Protein AF-A0A970IDC7-F1 (afdb_monomer_lite)

pLDDT: mean 75.42, std 10.77, range [49.5, 91.44]

Structure (mmCIF, N/CA/C/O backbone):
data_AF-A0A970IDC7-F1
#
_entry.id   AF-A0A970IDC7-F1
#
loop_
_atom_site.group_PDB
_atom_site.id
_atom_site.type_symbol
_atom_site.label_atom_id
_atom_site.label_alt_id
_atom_site.label_comp_id
_atom_site.label_asym_id
_atom_site.label_entity_id
_atom_site.label_seq_id
_atom_site.pdbx_PDB_ins_code
_atom_site.Cartn_x
_atom_site.Cartn_y
_atom_site.Cartn_z
_atom_site.occupancy
_atom_site.B_iso_or_equiv
_atom_site.auth_seq_id
_atom_site.auth_comp_id
_atom_site.auth_asym_id
_atom_site.auth_atom_id
_atom_site.pdbx_PDB_model_num
ATOM 1 N N . MET A 1 1 ? -2.657 -12.342 6.480 1.00 65.50 1 MET A N 1
ATOM 2 C CA . MET A 1 1 ? -2.258 -11.384 7.535 1.00 65.50 1 MET A CA 1
ATOM 3 C C . MET A 1 1 ? -1.847 -10.095 6.841 1.00 65.50 1 MET A C 1
ATOM 5 O O . MET A 1 1 ? -1.067 -10.183 5.899 1.00 65.50 1 MET A O 1
ATOM 9 N N . ILE A 1 2 ? -2.430 -8.951 7.206 1.00 77.69 2 ILE A N 1
ATOM 10 C CA . ILE A 1 2 ? -2.137 -7.664 6.557 1.00 77.69 2 ILE A CA 1
ATOM 11 C C . ILE A 1 2 ? -1.197 -6.875 7.476 1.00 77.69 2 ILE A C 1
ATOM 13 O O . ILE A 1 2 ? -1.536 -6.620 8.629 1.00 77.69 2 ILE A O 1
ATOM 17 N N . CYS A 1 3 ? -0.018 -6.493 6.988 1.00 80.12 3 CYS A N 1
ATOM 18 C CA . CYS A 1 3 ? 1.000 -5.795 7.782 1.00 80.12 3 CYS A CA 1
ATOM 19 C C . CYS A 1 3 ? 1.267 -4.396 7.217 1.00 80.12 3 CYS A C 1
ATOM 21 O O . CYS A 1 3 ? 1.364 -4.229 6.007 1.00 80.12 3 CYS A O 1
ATOM 23 N N . ILE A 1 4 ? 1.416 -3.393 8.080 1.00 80.69 4 ILE A N 1
ATOM 24 C CA . ILE A 1 4 ? 1.773 -2.018 7.715 1.00 80.69 4 ILE A CA 1
ATOM 25 C C . ILE A 1 4 ? 3.266 -1.816 7.966 1.00 80.69 4 ILE A C 1
ATOM 27 O O . ILE A 1 4 ? 3.771 -2.148 9.037 1.00 80.69 4 ILE A O 1
ATOM 31 N N . TYR A 1 5 ? 3.954 -1.200 7.016 1.00 80.31 5 TYR A N 1
ATOM 32 C CA . TYR A 1 5 ? 5.360 -0.826 7.071 1.00 80.31 5 TYR A CA 1
ATOM 33 C C . TYR A 1 5 ? 5.521 0.674 6.833 1.00 80.31 5 TYR A C 1
ATOM 35 O O . TYR A 1 5 ? 4.725 1.308 6.135 1.00 80.31 5 TYR A O 1
ATOM 43 N N . ASP A 1 6 ? 6.570 1.244 7.424 1.00 76.06 6 ASP A N 1
ATOM 44 C CA . ASP A 1 6 ? 6.914 2.648 7.218 1.00 76.06 6 ASP A CA 1
ATOM 45 C C . ASP A 1 6 ? 7.429 2.857 5.793 1.00 76.06 6 ASP A C 1
ATOM 47 O O . ASP A 1 6 ? 8.095 1.970 5.245 1.00 76.06 6 ASP A O 1
ATOM 51 N N . LYS A 1 7 ? 7.203 4.049 5.228 1.00 69.19 7 LYS A N 1
ATOM 52 C CA . LYS A 1 7 ? 7.723 4.445 3.909 1.00 69.19 7 LYS A CA 1
ATOM 53 C C . LYS A 1 7 ? 9.240 4.255 3.754 1.00 69.19 7 LYS A C 1
ATOM 55 O O . LYS A 1 7 ? 9.717 4.129 2.631 1.00 69.19 7 LYS A O 1
ATOM 60 N N . LYS A 1 8 ? 10.000 4.271 4.860 1.00 60.25 8 LYS A N 1
ATOM 61 C CA . LYS A 1 8 ? 11.463 4.089 4.880 1.00 60.25 8 LYS A CA 1
ATOM 62 C C . LYS A 1 8 ? 11.916 2.645 5.103 1.00 60.25 8 LYS A C 1
ATOM 64 O O . LYS A 1 8 ? 13.119 2.412 5.191 1.00 60.25 8 LYS A O 1
ATOM 69 N N . THR A 1 9 ? 11.000 1.688 5.240 1.00 59.03 9 THR A N 1
ATOM 70 C CA . THR A 1 9 ? 11.382 0.296 5.508 1.00 59.03 9 THR A CA 1
ATOM 71 C C . THR A 1 9 ? 12.121 -0.275 4.302 1.00 59.03 9 THR A C 1
ATOM 73 O O . THR A 1 9 ? 11.552 -0.427 3.222 1.00 59.03 9 THR A O 1
ATOM 76 N N . THR A 1 10 ? 13.406 -0.573 4.488 1.00 50.25 10 THR A N 1
ATOM 77 C CA . THR A 1 10 ? 14.283 -1.151 3.468 1.00 50.25 10 THR A CA 1
ATOM 78 C C . THR A 1 10 ? 13.778 -2.530 3.038 1.00 50.25 10 THR A C 1
ATOM 80 O O . THR A 1 10 ? 13.240 -3.276 3.858 1.00 50.25 10 THR A O 1
ATOM 83 N N . LYS A 1 11 ? 14.003 -2.877 1.760 1.00 52.19 11 LYS A N 1
ATOM 84 C CA . LYS A 1 11 ? 13.532 -4.092 1.057 1.00 52.19 11 LYS A CA 1
ATOM 85 C C . LYS A 1 11 ? 13.717 -5.424 1.808 1.00 52.19 11 LYS A C 1
ATOM 87 O O . LYS A 1 11 ? 12.992 -6.370 1.530 1.00 52.19 11 LYS A O 1
ATOM 92 N N . ASP A 1 12 ? 14.644 -5.479 2.758 1.00 49.50 12 ASP A N 1
ATOM 93 C CA . ASP A 1 12 ? 15.012 -6.677 3.520 1.00 49.50 12 ASP A CA 1
ATOM 94 C C . ASP A 1 12 ? 14.131 -6.929 4.767 1.00 49.50 12 ASP A C 1
ATOM 96 O O . ASP A 1 12 ? 14.076 -8.035 5.292 1.00 49.50 12 ASP A O 1
ATOM 100 N N . ASN A 1 13 ? 13.372 -5.926 5.234 1.00 54.94 13 ASN A N 1
ATOM 101 C CA . ASN A 1 13 ? 12.688 -5.978 6.537 1.00 54.94 13 ASN A CA 1
ATOM 102 C C . ASN A 1 13 ? 11.183 -6.317 6.476 1.00 54.94 13 ASN A C 1
ATOM 104 O O . ASN A 1 13 ? 10.473 -6.209 7.480 1.00 54.94 13 ASN A O 1
ATOM 108 N N . PHE A 1 14 ? 10.676 -6.763 5.322 1.00 59.25 14 PHE A N 1
ATOM 109 C CA . PHE A 1 14 ? 9.260 -7.125 5.136 1.00 59.25 14 PHE A CA 1
ATOM 110 C C . PHE A 1 14 ? 8.866 -8.484 5.745 1.00 59.25 14 PHE A C 1
ATOM 112 O O . PHE A 1 14 ? 7.743 -8.948 5.535 1.00 59.25 14 PHE A O 1
ATOM 119 N N . ASN A 1 15 ? 9.770 -9.137 6.481 1.00 57.66 15 ASN A N 1
ATOM 120 C CA . ASN A 1 15 ? 9.507 -10.397 7.184 1.00 57.66 15 ASN A CA 1
ATOM 121 C C . ASN A 1 15 ? 9.211 -10.216 8.683 1.00 57.66 15 ASN A C 1
ATOM 123 O O . ASN A 1 15 ? 9.046 -11.194 9.406 1.00 57.66 15 ASN A O 1
ATOM 127 N N . ASN A 1 16 ? 9.154 -8.969 9.157 1.00 61.75 16 ASN A N 1
ATOM 128 C CA . ASN A 1 16 ? 8.772 -8.629 10.527 1.00 61.75 16 ASN A CA 1
ATOM 129 C C . ASN A 1 16 ? 7.330 -8.089 10.563 1.00 61.75 16 ASN A C 1
ATOM 131 O O . ASN A 1 16 ? 6.789 -7.709 9.524 1.00 61.75 16 ASN A O 1
ATOM 135 N N . ASN A 1 17 ? 6.725 -7.976 11.747 1.00 56.72 17 ASN A N 1
ATOM 136 C CA . ASN A 1 1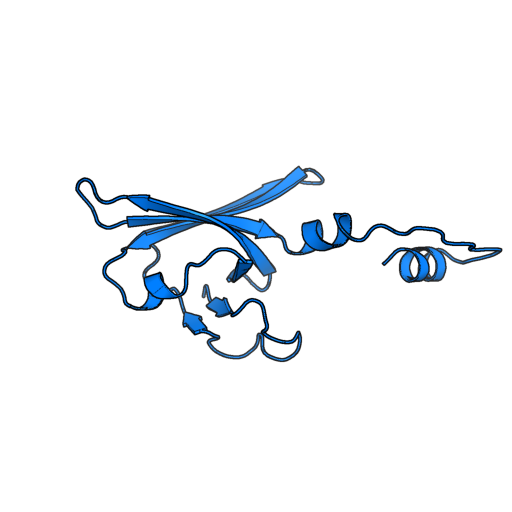7 ? 5.369 -7.442 11.955 1.00 56.72 17 ASN A CA 1
ATOM 137 C C . ASN A 1 17 ? 5.197 -5.960 11.540 1.00 56.72 17 ASN A C 1
ATOM 139 O O . ASN A 1 17 ? 4.098 -5.414 11.646 1.00 56.72 17 ASN A O 1
ATOM 143 N N . GLY A 1 18 ? 6.261 -5.314 11.048 1.00 64.06 18 GLY A N 1
ATOM 144 C CA . GLY A 1 18 ? 6.251 -3.933 10.580 1.00 64.06 18 GLY A CA 1
ATOM 145 C C . GLY A 1 18 ? 5.945 -2.940 11.701 1.00 64.06 18 GLY A C 1
ATOM 146 O O . GLY A 1 18 ? 6.324 -3.145 12.852 1.00 64.06 18 GLY A O 1
ATOM 147 N N . LEU A 1 19 ? 5.261 -1.852 11.349 1.00 67.44 19 LEU A N 1
ATOM 148 C CA . LEU A 1 19 ? 4.705 -0.871 12.287 1.00 67.44 19 LEU A CA 1
ATOM 149 C C . LEU A 1 19 ? 3.486 -1.428 13.029 1.00 67.44 19 LEU A C 1
ATOM 151 O O . LEU A 1 19 ? 3.312 -1.180 14.219 1.00 67.44 19 LEU A O 1
ATOM 155 N N . ALA A 1 20 ? 2.616 -2.140 12.313 1.00 67.62 20 ALA A N 1
ATOM 156 C CA . ALA A 1 20 ? 1.383 -2.679 12.864 1.00 67.62 20 ALA A CA 1
ATOM 157 C C . ALA A 1 20 ? 0.830 -3.796 11.980 1.00 67.62 20 ALA A C 1
ATOM 159 O O . ALA A 1 20 ? 0.778 -3.666 10.760 1.00 67.62 20 ALA A O 1
ATOM 160 N N . VAL A 1 21 ? 0.328 -4.858 12.606 1.00 75.25 21 VAL A N 1
ATOM 161 C CA . VAL A 1 21 ? -0.435 -5.903 11.917 1.00 75.25 21 VAL A CA 1
ATOM 162 C C . VAL A 1 2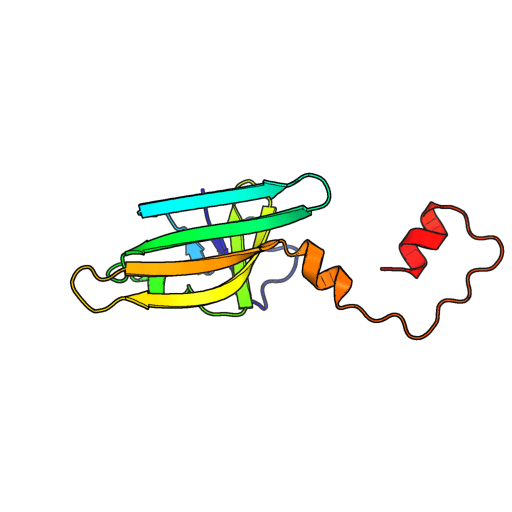1 ? -1.922 -5.602 12.052 1.00 75.25 21 VAL A C 1
ATOM 164 O O . VAL A 1 21 ? -2.463 -5.571 13.164 1.00 75.25 21 VAL A O 1
ATOM 167 N N . LEU A 1 22 ? -2.570 -5.360 10.918 1.00 75.00 22 LEU A N 1
ATOM 168 C CA . LEU A 1 22 ? -4.007 -5.175 10.792 1.00 75.00 22 LEU A CA 1
ATOM 169 C C . LEU A 1 22 ? -4.682 -6.547 10.937 1.00 75.00 22 LEU A C 1
ATOM 171 O O . LEU A 1 22 ? -4.749 -7.335 9.997 1.00 75.00 22 LEU A O 1
ATOM 175 N N . ASP A 1 23 ? -5.114 -6.833 12.161 1.00 69.38 23 ASP A N 1
ATOM 176 C CA . ASP A 1 23 ? -5.804 -8.075 12.536 1.00 69.38 23 ASP A CA 1
ATOM 177 C C . ASP A 1 23 ? -7.333 -7.877 12.552 1.00 69.38 23 ASP A C 1
ATOM 179 O O . ASP A 1 23 ? -8.092 -8.780 12.232 1.00 69.38 23 ASP A O 1
ATOM 183 N N . GLU A 1 24 ? -7.780 -6.644 12.819 1.00 70.19 24 GLU A N 1
ATOM 184 C CA . GLU A 1 24 ? -9.190 -6.267 12.992 1.00 70.19 24 GLU A CA 1
ATOM 185 C C . GLU A 1 24 ? -9.720 -5.437 11.804 1.00 70.19 24 GLU A C 1
ATOM 187 O O . GLU A 1 24 ? -10.396 -4.421 11.985 1.00 70.19 24 GLU A O 1
ATOM 192 N N . CYS A 1 25 ? -9.355 -5.799 10.569 1.00 76.12 25 CYS A N 1
ATOM 193 C CA . CYS A 1 25 ? -9.919 -5.136 9.388 1.00 76.12 25 CYS A CA 1
ATOM 194 C C . CYS A 1 25 ? -11.421 -5.408 9.288 1.00 76.12 25 CYS A C 1
ATOM 196 O O . CYS A 1 25 ? -11.848 -6.556 9.367 1.00 76.12 25 CYS A O 1
ATOM 198 N N . ILE A 1 26 ? -12.209 -4.353 9.064 1.00 81.69 26 ILE A N 1
ATOM 199 C CA . ILE A 1 26 ? -13.652 -4.479 8.811 1.00 81.69 26 ILE A CA 1
ATOM 200 C C . ILE A 1 26 ? -13.855 -4.962 7.376 1.00 81.69 26 ILE A C 1
ATOM 202 O O . ILE A 1 26 ? -14.639 -5.873 7.133 1.00 81.69 26 ILE A O 1
ATOM 206 N N . VAL A 1 27 ? -13.131 -4.346 6.438 1.00 84.00 27 VAL A N 1
ATOM 207 C CA . VAL A 1 27 ? -13.158 -4.675 5.010 1.00 84.00 27 VAL A CA 1
ATOM 208 C C . VAL A 1 27 ? -11.732 -4.626 4.475 1.00 84.00 27 VAL A C 1
ATOM 210 O O . VAL A 1 27 ? -10.956 -3.743 4.843 1.00 84.00 27 VAL A O 1
ATOM 213 N N . ALA A 1 28 ? -11.382 -5.579 3.619 1.00 85.94 28 ALA A N 1
ATOM 214 C CA . ALA A 1 28 ? -10.153 -5.567 2.841 1.00 85.94 28 ALA A CA 1
ATOM 215 C C . ALA A 1 28 ? -10.460 -6.162 1.465 1.00 85.94 28 ALA A C 1
ATOM 217 O O . ALA A 1 28 ? -10.669 -7.367 1.340 1.00 85.94 28 ALA A O 1
ATOM 218 N N . GLU A 1 29 ? -10.508 -5.308 0.450 1.00 87.25 29 GLU A N 1
ATOM 219 C CA . GLU A 1 29 ? -10.822 -5.677 -0.925 1.00 87.25 29 GLU A CA 1
ATOM 220 C C . GLU A 1 29 ? -9.627 -5.362 -1.814 1.00 87.25 29 GLU A C 1
ATOM 222 O O . GLU A 1 29 ? -9.146 -4.230 -1.878 1.00 87.25 29 GLU A O 1
ATOM 227 N N . VAL A 1 30 ? -9.126 -6.394 -2.483 1.00 88.94 30 VAL A N 1
ATOM 228 C CA . VAL A 1 30 ? -8.077 -6.271 -3.490 1.00 88.94 30 VAL A CA 1
ATOM 229 C C . VAL A 1 30 ? -8.749 -6.307 -4.855 1.00 88.94 30 VAL A C 1
ATOM 231 O O . VAL A 1 30 ? -9.440 -7.271 -5.175 1.00 88.94 30 VAL A O 1
ATOM 234 N N . THR A 1 31 ? -8.517 -5.275 -5.655 1.00 88.69 31 THR A N 1
ATOM 235 C CA . THR A 1 31 ? -8.959 -5.195 -7.046 1.00 88.69 31 THR A CA 1
ATOM 236 C C . THR A 1 31 ? -7.752 -5.436 -7.934 1.00 88.69 31 THR A C 1
ATOM 238 O O . THR A 1 31 ? -6.851 -4.601 -7.968 1.00 88.69 31 THR A O 1
ATOM 241 N N . GLU A 1 32 ? -7.729 -6.576 -8.623 1.00 87.44 32 GLU A N 1
ATOM 242 C CA . GLU A 1 32 ? -6.704 -6.945 -9.599 1.00 87.44 32 GLU A CA 1
ATOM 243 C C . GLU A 1 32 ? -7.354 -7.096 -10.974 1.00 87.44 32 GLU A C 1
ATOM 245 O O . GLU A 1 32 ? -8.223 -7.946 -11.171 1.00 87.44 32 GLU A O 1
ATOM 250 N N . GLU A 1 33 ? -6.935 -6.269 -11.926 1.00 87.94 33 GLU A N 1
ATOM 251 C CA . GLU A 1 33 ? -7.352 -6.367 -13.320 1.00 87.94 33 GLU A CA 1
ATOM 252 C C . GLU A 1 33 ? -6.147 -6.709 -14.208 1.00 87.94 33 GLU A C 1
ATOM 254 O O . GLU A 1 33 ? -5.068 -6.122 -14.087 1.00 87.94 33 GLU A O 1
ATOM 259 N N . LEU A 1 34 ? -6.316 -7.675 -15.116 1.00 79.88 34 LEU A N 1
ATOM 260 C CA . LEU A 1 34 ? -5.255 -8.117 -16.022 1.00 79.88 34 LEU A CA 1
ATOM 261 C C . LEU A 1 34 ? -4.866 -6.969 -16.972 1.00 79.88 34 LEU A C 1
ATOM 263 O O . LEU A 1 34 ? -5.694 -6.523 -17.761 1.00 79.88 34 LEU A O 1
ATOM 267 N N . ASN A 1 35 ? -3.609 -6.508 -16.910 1.00 71.00 35 ASN A N 1
ATOM 268 C CA . ASN A 1 35 ? -3.125 -5.274 -17.565 1.00 71.00 35 ASN A CA 1
ATOM 269 C C . ASN A 1 35 ? -3.859 -3.983 -17.144 1.00 71.00 35 ASN A C 1
ATOM 271 O O . ASN A 1 35 ? -3.730 -2.962 -17.819 1.00 71.00 35 ASN A O 1
ATOM 275 N N . GLY A 1 36 ? -4.628 -4.025 -16.058 1.00 79.62 36 GLY A N 1
ATOM 276 C CA . GLY A 1 36 ? -5.448 -2.917 -15.589 1.00 79.62 36 GLY A CA 1
ATOM 277 C C . GLY A 1 36 ? -4.913 -2.316 -14.298 1.00 79.62 36 GLY A C 1
ATOM 278 O O . GLY A 1 36 ? -3.709 -2.091 -14.159 1.00 79.62 36 GLY A O 1
ATOM 279 N N . GLU A 1 37 ? -5.819 -2.026 -13.363 1.00 83.81 37 GLU A N 1
ATOM 280 C CA . GLU A 1 37 ? -5.483 -1.488 -12.046 1.00 83.81 37 GLU A CA 1
ATOM 281 C C . GLU A 1 37 ? -5.233 -2.605 -11.020 1.00 83.81 37 GLU A C 1
ATOM 283 O O . GLU A 1 37 ? -6.005 -3.560 -10.921 1.00 83.81 37 GLU A O 1
ATOM 288 N N . TYR A 1 38 ? -4.172 -2.450 -10.222 1.00 87.62 38 TYR A N 1
ATOM 289 C CA . TYR A 1 38 ? -3.952 -3.233 -9.012 1.00 87.62 38 TYR A CA 1
ATOM 290 C C . TYR 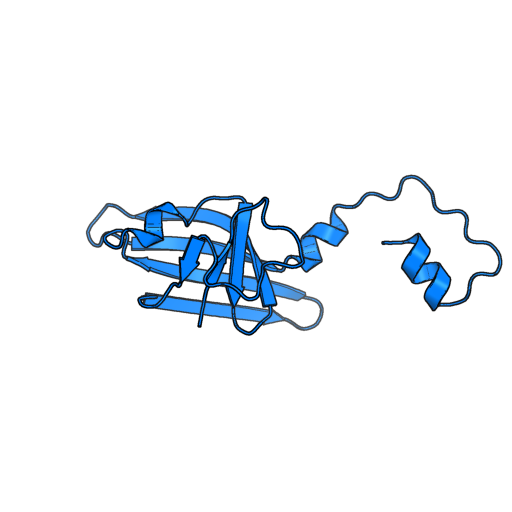A 1 38 ? -4.011 -2.340 -7.768 1.00 87.62 38 TYR A C 1
ATOM 292 O O . TYR A 1 38 ? -3.049 -1.642 -7.418 1.00 87.62 38 TYR A O 1
ATOM 300 N N . SER A 1 39 ? -5.168 -2.358 -7.109 1.00 89.19 39 SER A N 1
ATOM 301 C CA . SER A 1 39 ? -5.507 -1.495 -5.976 1.00 89.19 39 SER A CA 1
ATOM 302 C C . SER A 1 39 ? -5.982 -2.309 -4.778 1.00 89.19 39 SER A C 1
ATOM 304 O O . SER A 1 39 ? -6.563 -3.381 -4.912 1.00 89.19 39 SER A O 1
ATOM 306 N N . LEU A 1 40 ? -5.755 -1.772 -3.583 1.00 89.00 40 LEU A N 1
ATOM 307 C CA . LEU A 1 40 ? -6.191 -2.348 -2.318 1.00 89.00 40 LEU A CA 1
ATOM 308 C C . LEU A 1 40 ? -6.996 -1.304 -1.543 1.00 89.00 40 LEU A C 1
ATOM 310 O O . LEU A 1 40 ? -6.495 -0.222 -1.220 1.00 89.00 40 LEU A O 1
ATOM 314 N N . TYR A 1 41 ? -8.233 -1.662 -1.222 1.00 90.25 41 TYR A N 1
ATOM 315 C CA . TYR A 1 41 ? -9.141 -0.901 -0.381 1.00 90.25 41 TYR A CA 1
ATOM 316 C C . TYR A 1 41 ? -9.256 -1.557 0.993 1.00 90.25 41 TYR A C 1
ATOM 318 O O . TYR A 1 41 ? -9.512 -2.754 1.098 1.00 90.25 41 TYR A O 1
ATOM 326 N N . ILE A 1 42 ? -9.055 -0.783 2.058 1.00 87.75 42 ILE A N 1
ATOM 327 C CA . ILE A 1 42 ? -9.172 -1.267 3.436 1.00 87.75 42 ILE A CA 1
ATOM 328 C C . ILE A 1 42 ? -10.066 -0.327 4.238 1.00 87.75 42 ILE A C 1
ATOM 330 O O . ILE A 1 42 ? -9.872 0.889 4.234 1.00 87.75 42 ILE A O 1
ATOM 334 N N . GLU A 1 43 ? -10.994 -0.904 4.998 1.00 87.88 43 GLU A N 1
ATOM 335 C CA . GLU A 1 43 ? -11.726 -0.215 6.056 1.00 87.88 43 GLU A CA 1
ATOM 336 C C . GLU A 1 43 ? -11.305 -0.741 7.423 1.00 87.88 43 GLU A C 1
ATOM 338 O O . GLU A 1 43 ? -11.378 -1.939 7.710 1.00 87.88 43 GLU A O 1
ATOM 343 N N . TYR A 1 44 ? -10.895 0.176 8.293 1.00 85.50 44 TYR A N 1
ATOM 344 C CA . TYR A 1 44 ? -10.374 -0.142 9.615 1.00 85.50 44 TYR A CA 1
ATOM 345 C C . TYR A 1 44 ? -11.060 0.693 10.704 1.00 85.50 44 TYR A C 1
ATOM 347 O O . TYR A 1 44 ? -11.345 1.870 10.472 1.00 85.50 44 TYR A O 1
ATOM 355 N N . PRO A 1 45 ? -11.334 0.151 11.904 1.00 83.25 45 PRO A N 1
ATOM 356 C CA . PRO A 1 45 ? -11.902 0.939 12.988 1.00 83.25 45 PRO A CA 1
ATOM 357 C C . PRO A 1 45 ? -10.847 1.913 13.532 1.00 83.25 45 PRO A C 1
ATOM 359 O O . PRO A 1 45 ? -9.735 1.522 13.885 1.00 83.25 45 PRO A O 1
ATOM 362 N N . ALA A 1 46 ? -11.193 3.196 13.644 1.00 74.94 46 ALA A N 1
ATOM 363 C CA . ALA A 1 46 ? -10.281 4.236 14.129 1.00 74.94 46 ALA A CA 1
ATOM 364 C C . ALA A 1 46 ? -9.994 4.143 15.641 1.00 74.94 46 ALA A C 1
ATOM 366 O O . ALA A 1 46 ? -9.176 4.900 16.153 1.00 74.94 46 ALA A O 1
ATOM 367 N N . ASP A 1 47 ? -10.673 3.240 16.353 1.00 69.94 47 ASP A N 1
ATOM 368 C CA . ASP A 1 47 ? -10.521 3.039 17.798 1.00 69.94 47 ASP A CA 1
ATOM 369 C C . ASP A 1 47 ? -9.237 2.265 18.157 1.00 69.94 47 ASP A C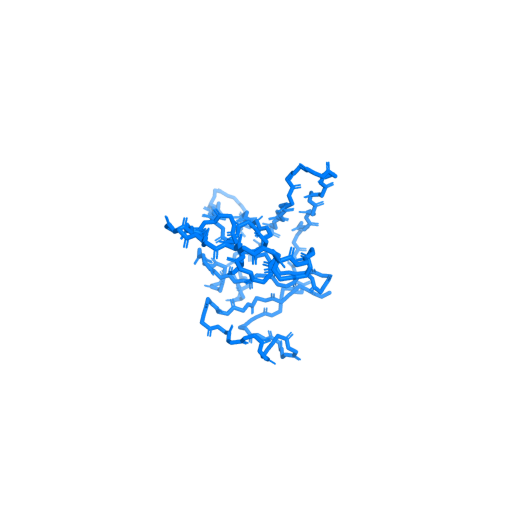 1
ATOM 371 O O . ASP A 1 47 ? -8.683 2.398 19.245 1.00 69.94 47 ASP A O 1
ATOM 375 N N . SER A 1 48 ? -8.705 1.488 17.212 1.00 70.69 48 SER A N 1
ATOM 376 C CA . SER A 1 48 ? -7.528 0.652 17.440 1.00 70.69 48 SER A CA 1
ATOM 377 C C . SER A 1 48 ? -6.247 1.469 17.206 1.00 70.69 48 SER A C 1
ATOM 379 O O . SER A 1 48 ? -6.101 2.135 16.183 1.00 70.69 48 SER A O 1
ATOM 381 N N . ARG A 1 49 ? -5.272 1.408 18.132 1.00 70.31 49 ARG A N 1
ATOM 382 C CA . ARG A 1 49 ? -3.985 2.155 18.063 1.00 70.31 49 ARG A CA 1
ATOM 383 C C . ARG A 1 49 ? -3.263 2.014 16.716 1.00 70.31 49 ARG A C 1
ATOM 385 O O . ARG A 1 49 ? -2.569 2.935 16.287 1.00 70.31 49 ARG A O 1
ATOM 392 N N . LYS A 1 50 ? -3.480 0.880 16.045 1.00 72.38 50 LYS A N 1
ATOM 393 C CA . LYS A 1 50 ? -2.944 0.511 14.728 1.00 72.38 50 LYS A CA 1
ATOM 394 C C . LYS A 1 50 ? -3.355 1.493 13.622 1.00 72.38 50 LYS A C 1
ATOM 396 O O . LYS A 1 50 ? -2.575 1.752 12.711 1.00 72.38 50 LYS A O 1
ATOM 401 N N . ALA A 1 51 ? -4.532 2.103 13.755 1.00 71.62 51 ALA A N 1
ATOM 402 C CA . ALA A 1 51 ? -5.078 3.109 12.852 1.00 71.62 51 ALA A CA 1
ATOM 403 C C . ALA A 1 51 ? -4.182 4.353 12.703 1.00 71.62 51 ALA A C 1
ATOM 405 O O . ALA A 1 51 ? -4.176 4.998 11.657 1.00 71.62 51 ALA A O 1
ATOM 406 N N . THR A 1 52 ? -3.374 4.664 13.721 1.00 74.12 52 THR A N 1
ATOM 407 C CA . THR A 1 52 ? -2.400 5.770 13.688 1.00 74.12 52 THR A CA 1
ATOM 408 C C . THR A 1 52 ? -1.325 5.562 12.618 1.00 74.12 52 THR A C 1
ATOM 410 O O . THR A 1 52 ? -0.776 6.534 12.108 1.00 74.12 52 THR A O 1
ATOM 413 N N . HIS A 1 53 ? -1.046 4.308 12.247 1.00 75.75 53 HIS A N 1
ATOM 414 C CA . HIS A 1 53 ? -0.053 3.958 11.230 1.00 75.75 53 HIS A CA 1
ATOM 415 C C . HIS A 1 53 ? -0.626 3.938 9.806 1.00 75.75 53 HIS A C 1
ATOM 417 O O . HIS A 1 53 ? 0.135 3.788 8.853 1.00 75.75 53 HIS A O 1
ATOM 423 N N . LEU A 1 54 ? -1.941 4.115 9.633 1.00 78.88 54 LEU A N 1
ATOM 424 C CA . LEU A 1 54 ? -2.568 4.307 8.323 1.00 78.88 54 LEU A CA 1
ATOM 425 C C . LEU A 1 54 ? -2.368 5.762 7.892 1.00 78.88 54 LEU A C 1
ATOM 427 O O . LEU A 1 54 ? -3.225 6.627 8.089 1.00 78.88 54 LEU A O 1
ATOM 431 N N . VAL A 1 55 ? -1.179 6.026 7.362 1.00 81.56 55 VAL A N 1
ATOM 432 C CA . VAL A 1 55 ? -0.738 7.335 6.880 1.00 81.56 55 VAL A CA 1
ATOM 433 C C . VAL A 1 55 ? -0.417 7.218 5.396 1.00 81.56 55 VAL A C 1
ATOM 435 O O . VAL A 1 55 ? 0.010 6.165 4.925 1.00 81.56 55 VAL A O 1
ATOM 438 N N . GLU A 1 56 ? -0.626 8.299 4.653 1.00 83.69 56 GLU A N 1
ATOM 439 C CA . GLU A 1 56 ? -0.202 8.395 3.257 1.00 83.69 56 GLU A CA 1
ATOM 440 C C . GLU A 1 56 ? 1.285 8.030 3.107 1.00 83.69 56 GLU A C 1
ATOM 442 O O . GLU A 1 56 ? 2.104 8.336 3.976 1.00 83.69 56 GLU A O 1
ATOM 447 N N . LEU A 1 57 ? 1.628 7.375 1.993 1.00 81.19 57 LEU A N 1
ATOM 448 C CA . LEU A 1 57 ? 2.954 6.832 1.660 1.00 81.19 57 LEU A CA 1
ATOM 449 C C . LEU A 1 57 ? 3.399 5.594 2.448 1.00 81.19 57 LEU A C 1
ATOM 451 O O . LEU A 1 57 ? 4.415 4.997 2.077 1.00 81.19 57 LEU A O 1
ATOM 455 N N . ASN A 1 58 ? 2.673 5.171 3.485 1.00 85.25 58 ASN A N 1
ATOM 456 C CA . ASN A 1 58 ? 2.988 3.904 4.141 1.00 85.25 58 ASN A CA 1
ATOM 457 C C . ASN A 1 58 ? 2.699 2.719 3.218 1.00 85.25 58 ASN A C 1
ATOM 459 O O . ASN A 1 58 ? 1.914 2.806 2.270 1.00 85.25 58 ASN A O 1
ATOM 463 N N . ILE A 1 59 ? 3.380 1.610 3.490 1.00 85.31 59 ILE A N 1
ATOM 464 C CA . ILE A 1 59 ? 3.316 0.406 2.669 1.00 85.31 59 ILE A CA 1
ATOM 465 C C . ILE A 1 59 ? 2.495 -0.640 3.413 1.00 85.31 59 ILE A C 1
ATOM 467 O O . ILE A 1 59 ? 2.772 -0.954 4.565 1.00 85.31 59 ILE A O 1
ATOM 471 N N . ILE A 1 60 ? 1.495 -1.203 2.755 1.00 86.62 60 ILE A N 1
ATOM 472 C CA . ILE A 1 60 ? 0.686 -2.308 3.246 1.00 86.62 60 ILE A CA 1
ATOM 473 C C . ILE A 1 60 ? 1.131 -3.573 2.524 1.00 86.62 60 ILE A C 1
ATOM 475 O O . ILE A 1 60 ? 1.128 -3.625 1.298 1.00 86.62 60 ILE A O 1
ATOM 479 N N . LYS A 1 61 ? 1.494 -4.604 3.280 1.00 85.25 61 LYS A N 1
ATOM 480 C CA . LYS A 1 61 ? 1.735 -5.946 2.761 1.00 85.25 61 LYS A CA 1
ATOM 481 C C . LYS A 1 61 ? 0.479 -6.784 2.947 1.00 85.25 61 LYS A C 1
ATOM 483 O O . LYS A 1 61 ? 0.080 -7.043 4.084 1.00 85.25 61 LYS A O 1
ATOM 488 N N . ALA A 1 62 ? -0.122 -7.216 1.847 1.00 84.12 62 ALA A N 1
ATOM 489 C CA . ALA A 1 62 ? -1.275 -8.109 1.829 1.00 84.12 62 ALA A CA 1
ATOM 490 C C . ALA A 1 62 ? -0.988 -9.255 0.852 1.00 84.12 62 ALA A C 1
ATOM 492 O O . ALA A 1 62 ? -0.561 -8.998 -0.267 1.00 84.12 62 ALA A O 1
ATOM 493 N N . ASN A 1 63 ? -1.179 -10.509 1.280 1.00 79.94 63 ASN A N 1
ATOM 494 C CA . ASN A 1 63 ? -0.887 -11.705 0.468 1.00 79.94 63 ASN A CA 1
ATOM 495 C C . ASN A 1 63 ? 0.493 -11.662 -0.216 1.00 79.94 63 ASN A C 1
ATOM 497 O O . ASN A 1 63 ? 0.614 -11.902 -1.409 1.00 79.94 63 ASN A O 1
ATOM 501 N N . GLU A 1 64 ? 1.527 -11.292 0.546 1.00 77.31 64 GLU A N 1
ATOM 502 C CA . GLU A 1 64 ? 2.917 -11.151 0.071 1.00 77.31 64 GLU A CA 1
ATOM 503 C C . GLU A 1 64 ? 3.174 -10.026 -0.949 1.00 77.31 64 GLU A C 1
ATOM 505 O O . GLU A 1 64 ? 4.332 -9.724 -1.228 1.00 77.31 64 GLU A O 1
ATOM 510 N N . GLN A 1 65 ? 2.134 -9.332 -1.408 1.00 83.56 65 GLN A N 1
ATOM 511 C CA . GLN A 1 65 ? 2.227 -8.163 -2.280 1.00 83.56 65 GLN A CA 1
ATOM 512 C C . GLN A 1 65 ? 2.305 -6.866 -1.473 1.00 83.56 65 GLN A C 1
ATOM 514 O O . GLN A 1 65 ? 1.801 -6.783 -0.350 1.00 83.56 65 GLN A O 1
ATOM 519 N N . LEU A 1 66 ? 2.944 -5.846 -2.051 1.00 85.69 66 LEU A N 1
ATOM 520 C CA . LEU A 1 66 ? 3.180 -4.548 -1.418 1.00 85.69 66 LEU A CA 1
ATOM 521 C C . LEU A 1 66 ? 2.333 -3.465 -2.093 1.00 85.69 66 LEU A C 1
ATOM 523 O O . LEU A 1 66 ? 2.426 -3.236 -3.298 1.00 85.69 66 LEU A O 1
ATOM 527 N N . PHE A 1 67 ? 1.566 -2.734 -1.293 1.00 87.94 67 PHE A N 1
ATOM 528 C CA . PHE A 1 67 ? 0.706 -1.645 -1.733 1.00 87.94 67 PHE A CA 1
ATOM 529 C C . PHE A 1 67 ? 1.107 -0.354 -1.029 1.00 87.94 67 PHE A C 1
ATOM 531 O O . PHE A 1 67 ? 1.222 -0.318 0.190 1.00 87.94 67 PHE A O 1
ATOM 538 N N . ARG A 1 68 ? 1.309 0.728 -1.771 1.00 87.44 68 ARG A N 1
ATOM 539 C CA . ARG A 1 68 ? 1.556 2.057 -1.219 1.00 87.44 68 ARG A CA 1
ATOM 540 C C . ARG A 1 68 ? 0.230 2.787 -1.031 1.00 87.44 68 ARG A C 1
ATOM 542 O O . ARG A 1 68 ? -0.557 2.916 -1.969 1.00 87.44 68 ARG A O 1
ATOM 549 N N . ILE A 1 69 ? -0.010 3.276 0.181 1.00 89.00 69 ILE A N 1
ATOM 550 C CA . ILE A 1 69 ? -1.186 4.083 0.506 1.00 89.00 69 ILE A CA 1
ATOM 551 C C . ILE A 1 69 ? -1.059 5.431 -0.195 1.00 89.00 69 ILE A C 1
ATOM 553 O O . ILE A 1 69 ? -0.087 6.156 0.025 1.00 89.00 69 ILE A O 1
ATOM 557 N N . TYR A 1 70 ? -2.056 5.778 -1.002 1.00 87.75 70 TYR A N 1
ATOM 558 C CA . TYR A 1 70 ? -2.114 7.077 -1.673 1.00 87.75 70 TYR A CA 1
ATOM 559 C C . TYR A 1 70 ? -3.225 7.971 -1.120 1.00 87.75 70 TYR A C 1
ATOM 561 O O . TYR A 1 70 ? -3.182 9.177 -1.334 1.00 87.75 70 TYR A O 1
ATOM 569 N N . LYS A 1 71 ? -4.223 7.402 -0.429 1.00 88.06 71 LYS A N 1
ATOM 570 C CA . LYS A 1 71 ? -5.328 8.169 0.149 1.00 88.06 71 LYS A CA 1
ATOM 571 C C . LYS A 1 71 ? -5.821 7.534 1.441 1.00 88.06 71 LYS A C 1
ATOM 573 O O . LYS A 1 71 ? -6.024 6.323 1.512 1.00 88.06 71 LYS A O 1
ATOM 578 N N . VAL A 1 72 ? -6.068 8.368 2.447 1.00 88.94 72 VAL A N 1
ATOM 579 C CA . VAL A 1 72 ? -6.671 7.968 3.722 1.00 88.94 72 VAL A CA 1
ATOM 580 C C . VAL A 1 72 ? -7.810 8.926 4.049 1.00 88.94 72 VAL A C 1
ATOM 582 O O . VAL A 1 72 ? -7.596 10.130 4.147 1.00 88.94 72 VAL A O 1
ATOM 585 N N . GLU A 1 73 ? -9.015 8.404 4.260 1.00 87.00 73 GLU A N 1
ATOM 586 C CA . GLU A 1 73 ? -10.169 9.176 4.726 1.00 87.00 73 GLU A CA 1
ATOM 587 C C . GLU A 1 73 ? -10.624 8.683 6.096 1.00 87.00 73 GLU A C 1
ATOM 589 O O . GLU A 1 73 ? -10.838 7.493 6.320 1.00 87.00 73 GLU A O 1
ATOM 594 N N . ARG A 1 74 ? -10.796 9.615 7.035 1.00 82.38 74 ARG A N 1
ATOM 595 C CA . ARG A 1 74 ? -11.260 9.327 8.395 1.00 82.38 74 ARG A CA 1
ATOM 596 C C . ARG A 1 74 ? -12.698 9.812 8.535 1.00 82.38 74 ARG A C 1
ATOM 598 O O . ARG A 1 74 ? -12.943 11.014 8.536 1.00 82.38 74 ARG A O 1
ATOM 605 N N . GLN A 1 75 ? -13.641 8.885 8.661 1.00 76.81 75 GLN A N 1
ATOM 606 C CA . GLN A 1 75 ? -15.057 9.191 8.861 1.00 76.81 75 GLN A CA 1
ATOM 607 C C . GLN A 1 75 ? -15.353 9.321 10.365 1.00 76.81 75 GLN A C 1
ATOM 609 O O . GLN A 1 75 ? -15.088 8.402 11.143 1.00 76.81 75 GLN A O 1
ATOM 614 N N . GLN A 1 76 ? -15.881 10.482 10.776 1.00 65.00 76 GLN A N 1
ATOM 615 C CA . GLN A 1 76 ? -16.159 10.835 12.181 1.00 65.00 76 GLN A CA 1
ATOM 616 C C . GLN A 1 76 ? -17.659 10.875 12.538 1.00 65.00 76 GLN A C 1
ATOM 618 O O . GLN A 1 76 ? -17.992 11.122 13.691 1.00 65.00 76 GLN A O 1
ATOM 623 N N . GLU A 1 77 ? -18.570 10.626 11.591 1.00 57.47 77 GLU A N 1
ATOM 624 C CA . GLU A 1 77 ? -19.985 11.010 11.742 1.00 57.47 77 GLU A CA 1
ATOM 625 C C . GLU A 1 77 ? -20.843 10.067 12.610 1.00 57.47 77 GLU A C 1
ATOM 627 O O . GLU A 1 77 ? -21.797 10.529 13.227 1.00 57.47 77 GLU A O 1
ATOM 632 N N . SER A 1 78 ? -20.541 8.763 12.711 1.00 58.25 78 SER A N 1
ATOM 633 C CA . SER A 1 78 ? -21.315 7.825 13.569 1.00 58.25 78 SER A CA 1
ATOM 634 C C . SER A 1 78 ? -20.603 6.510 13.902 1.00 58.25 78 SER A C 1
ATOM 636 O O . SER A 1 78 ? -20.865 5.894 14.931 1.00 58.25 78 SER A O 1
ATOM 638 N N . THR A 1 79 ? -19.669 6.058 13.068 1.00 62.66 79 THR A N 1
ATOM 639 C CA . THR A 1 79 ? -18.800 4.916 13.371 1.00 62.66 79 THR A CA 1
ATOM 640 C C . THR A 1 79 ? -17.382 5.357 13.069 1.00 62.66 79 THR A C 1
ATOM 642 O O . THR A 1 79 ? -17.096 5.730 11.936 1.00 62.66 79 THR A O 1
ATOM 645 N N . ARG A 1 80 ? -16.505 5.367 14.077 1.00 73.50 80 ARG A N 1
ATOM 646 C CA . ARG A 1 80 ? -15.091 5.735 13.930 1.00 73.50 80 ARG A CA 1
ATOM 647 C C . ARG A 1 80 ? -14.409 4.757 12.969 1.00 73.50 80 ARG A C 1
ATOM 649 O O . ARG A 1 80 ? -13.912 3.722 13.403 1.00 73.50 80 ARG A O 1
ATOM 656 N N . ARG A 1 81 ? -14.417 5.052 11.670 1.00 84.44 81 ARG A N 1
ATOM 657 C CA . ARG A 1 81 ? -13.864 4.199 10.608 1.00 84.44 81 ARG A CA 1
ATOM 658 C C . ARG A 1 81 ? -12.877 4.991 9.763 1.00 84.44 81 ARG A C 1
ATOM 660 O O . ARG A 1 81 ? -13.059 6.181 9.513 1.00 84.44 81 ARG A O 1
ATOM 667 N N . ILE A 1 82 ? -11.829 4.315 9.324 1.00 86.44 82 ILE A N 1
ATOM 668 C CA . ILE A 1 82 ? -10.806 4.834 8.429 1.00 86.44 82 ILE A CA 1
ATOM 669 C C . ILE A 1 82 ? -10.874 4.026 7.147 1.00 86.44 82 ILE A C 1
ATOM 671 O O . ILE A 1 82 ? -10.750 2.805 7.178 1.00 86.44 82 ILE A O 1
ATOM 675 N N . LYS A 1 83 ? -11.070 4.726 6.037 1.00 89.00 83 LYS A N 1
ATOM 676 C CA . LYS A 1 83 ? -11.023 4.188 4.686 1.00 89.00 83 LYS A CA 1
ATOM 677 C C . LYS A 1 83 ? -9.651 4.484 4.109 1.00 89.00 83 LYS A C 1
ATOM 679 O O . LYS A 1 83 ? -9.179 5.618 4.171 1.00 89.00 83 LYS A O 1
ATOM 684 N N . VAL A 1 84 ? -9.000 3.467 3.578 1.00 89.75 84 VAL A N 1
ATOM 685 C CA . VAL A 1 84 ? -7.638 3.552 3.066 1.00 89.75 84 VAL A CA 1
ATOM 686 C C . VAL A 1 84 ? -7.636 3.005 1.659 1.00 89.75 84 VAL A C 1
ATOM 688 O O . VAL A 1 84 ? -8.064 1.876 1.429 1.00 89.75 84 VAL A O 1
ATOM 691 N N . TRP A 1 85 ? -7.127 3.804 0.730 1.00 91.44 85 TRP A N 1
ATOM 692 C CA . TRP A 1 85 ? -6.886 3.375 -0.634 1.00 91.44 85 TRP A CA 1
ATOM 693 C C . TRP A 1 85 ? -5.391 3.314 -0.886 1.00 91.44 85 TRP A C 1
ATOM 695 O O . TRP A 1 85 ? -4.630 4.254 -0.624 1.00 91.44 85 TRP A O 1
ATOM 705 N N . SER A 1 86 ? -4.988 2.173 -1.419 1.00 89.94 86 SER A N 1
ATOM 706 C CA . SER A 1 86 ? -3.603 1.833 -1.690 1.00 89.94 86 SER A CA 1
ATOM 707 C C . SER A 1 86 ? -3.492 1.329 -3.119 1.00 89.94 86 SER A C 1
ATOM 709 O O . SER A 1 86 ? -4.419 0.712 -3.636 1.00 89.94 86 SER A O 1
ATOM 711 N N . ARG A 1 87 ? -2.358 1.588 -3.760 1.00 88.88 87 ARG A N 1
ATOM 712 C CA . ARG A 1 87 ? -2.029 1.082 -5.096 1.00 88.88 87 ARG A CA 1
ATOM 713 C C . ARG A 1 87 ? -0.813 0.194 -5.017 1.00 88.88 87 ARG A C 1
ATOM 715 O O . ARG A 1 87 ? 0.033 0.386 -4.148 1.00 88.88 87 ARG A O 1
ATOM 722 N N . HIS A 1 88 ? -0.716 -0.775 -5.908 1.00 88.06 88 HIS A N 1
ATOM 723 C CA . HIS A 1 88 ? 0.426 -1.670 -5.921 1.00 88.06 88 HIS A CA 1
ATOM 724 C C . HIS A 1 88 ? 1.744 -0.904 -6.138 1.00 88.06 88 HIS A C 1
ATOM 726 O O . HIS A 1 88 ? 1.802 0.034 -6.935 1.00 88.06 88 HIS A O 1
ATOM 732 N N . ILE A 1 89 ? 2.818 -1.310 -5.449 1.00 83.56 89 ILE A N 1
ATOM 733 C CA . ILE A 1 89 ? 4.130 -0.643 -5.543 1.00 83.56 89 ILE A CA 1
ATOM 734 C C . ILE A 1 89 ? 4.724 -0.702 -6.958 1.00 83.56 89 ILE A C 1
ATOM 736 O O . ILE A 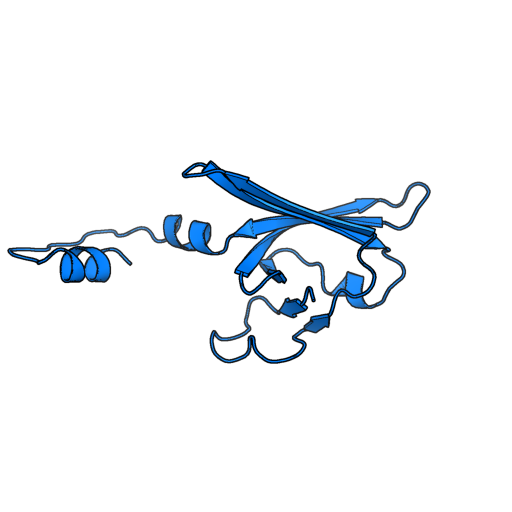1 89 ? 5.589 0.094 -7.301 1.00 83.56 89 ILE A O 1
ATOM 740 N N . PHE A 1 90 ? 4.239 -1.611 -7.806 1.00 78.69 90 PHE A N 1
ATOM 741 C CA . PHE A 1 90 ? 4.638 -1.692 -9.211 1.00 78.69 90 PHE A CA 1
ATOM 742 C C . PHE A 1 90 ? 4.399 -0.384 -9.975 1.00 78.69 90 PHE A C 1
ATOM 744 O O . PHE A 1 90 ? 5.222 -0.011 -10.803 1.00 78.69 90 PHE A O 1
ATOM 751 N N . TYR A 1 91 ? 3.335 0.363 -9.663 1.00 76.38 91 TYR A N 1
ATOM 752 C CA . TYR A 1 91 ? 3.090 1.650 -10.322 1.00 76.38 91 TYR A CA 1
ATOM 753 C C . TYR A 1 91 ? 4.111 2.727 -9.941 1.00 76.38 91 TYR A C 1
ATOM 755 O O . TYR A 1 91 ? 4.257 3.696 -10.677 1.00 76.38 91 TYR A O 1
ATOM 763 N N . ASP A 1 92 ? 4.850 2.558 -8.840 1.00 70.81 92 ASP A N 1
ATOM 764 C CA . ASP A 1 92 ? 5.952 3.458 -8.475 1.00 70.81 92 ASP A CA 1
ATOM 765 C C . ASP A 1 92 ? 7.088 3.373 -9.510 1.00 70.81 92 ASP A C 1
ATOM 767 O O . ASP A 1 92 ? 7.750 4.371 -9.781 1.00 70.81 92 ASP A O 1
ATOM 771 N N . LEU A 1 93 ? 7.264 2.214 -10.162 1.00 67.56 93 LEU A N 1
ATOM 772 C CA . LEU A 1 93 ? 8.233 2.049 -11.247 1.00 67.56 93 LEU A CA 1
ATOM 773 C C . LEU A 1 93 ? 7.861 2.880 -12.481 1.00 67.56 93 LEU A C 1
ATOM 775 O O . LEU A 1 93 ? 8.739 3.414 -13.143 1.00 67.56 93 LEU A O 1
ATOM 779 N N . ALA A 1 94 ? 6.569 3.065 -12.761 1.00 65.19 94 ALA A N 1
ATOM 780 C CA . ALA A 1 94 ? 6.129 3.908 -13.874 1.00 65.19 94 ALA A CA 1
ATOM 781 C C . ALA A 1 94 ? 6.478 5.396 -13.672 1.00 65.19 94 ALA A C 1
ATOM 783 O O . ALA A 1 94 ? 6.510 6.155 -14.639 1.00 65.19 94 ALA A O 1
ATOM 784 N N . PHE A 1 95 ? 6.750 5.818 -12.431 1.00 61.62 95 PHE A N 1
ATOM 785 C CA . PHE A 1 95 ? 7.222 7.169 -12.124 1.00 61.62 95 PHE A CA 1
ATOM 786 C C . PHE A 1 95 ? 8.736 7.345 -12.301 1.00 61.62 95 PHE A C 1
ATOM 788 O O . PHE A 1 95 ? 9.208 8.485 -12.266 1.00 61.62 95 PHE A O 1
ATOM 795 N N . TYR A 1 96 ? 9.505 6.271 -12.511 1.00 65.56 96 TYR A N 1
ATOM 796 C CA . TYR A 1 96 ? 10.918 6.391 -12.857 1.00 65.56 96 TYR A CA 1
ATOM 797 C C . TYR A 1 96 ? 11.048 6.880 -14.301 1.00 65.56 96 TYR A C 1
ATOM 799 O O . TYR A 1 96 ? 10.908 6.133 -15.266 1.00 65.56 96 TYR A O 1
ATOM 807 N N . PHE A 1 97 ? 11.289 8.182 -14.443 1.00 63.94 97 PHE A N 1
ATOM 808 C CA . PHE A 1 97 ? 11.581 8.790 -15.730 1.00 63.94 97 PHE A CA 1
ATOM 809 C C . PHE A 1 97 ? 13.009 8.447 -16.155 1.00 63.94 97 PHE A C 1
ATOM 811 O O . PHE A 1 97 ? 13.972 8.784 -15.465 1.00 63.94 97 PHE A O 1
ATOM 818 N N . ILE A 1 98 ? 13.141 7.806 -17.311 1.00 65.81 98 ILE A N 1
ATOM 819 C CA . ILE A 1 98 ? 14.433 7.503 -17.923 1.00 65.81 98 ILE A CA 1
ATOM 820 C C . ILE A 1 98 ? 14.724 8.599 -18.941 1.00 65.81 98 ILE A C 1
ATOM 822 O O . ILE A 1 98 ? 14.100 8.662 -19.997 1.00 65.81 98 ILE A O 1
ATOM 826 N N . GLU A 1 99 ? 15.669 9.478 -18.614 1.00 66.25 99 GLU A N 1
ATOM 827 C CA . GLU A 1 99 ? 16.024 10.627 -19.456 1.00 66.25 99 GLU A CA 1
ATOM 828 C C . GLU A 1 99 ? 16.665 10.206 -20.788 1.00 66.25 99 GLU A C 1
ATOM 830 O O . GLU A 1 99 ? 16.417 10.803 -21.836 1.00 66.25 99 GLU A O 1
ATOM 835 N N . SER A 1 100 ? 17.481 9.153 -20.771 1.00 59.03 100 SER A N 1
ATOM 836 C CA . SER A 1 100 ? 18.003 8.518 -21.977 1.00 59.03 100 SER A CA 1
ATOM 837 C C . SER A 1 100 ? 18.606 7.167 -21.650 1.00 59.03 100 SER A C 1
ATOM 839 O O . SER A 1 100 ? 19.422 7.047 -20.739 1.00 59.03 100 SER A O 1
ATOM 841 N N . VAL A 1 101 ? 18.266 6.169 -22.461 1.00 65.50 101 VAL A N 1
ATOM 842 C CA . VAL A 1 101 ? 18.950 4.880 -22.480 1.00 65.50 101 VAL A CA 1
ATOM 843 C C . VAL A 1 101 ? 19.445 4.623 -23.903 1.00 65.50 101 VAL A C 1
ATOM 845 O O . VAL A 1 101 ? 18.668 4.603 -24.855 1.00 65.50 101 VAL A O 1
ATOM 848 N N . ASN A 1 102 ? 20.759 4.486 -24.074 1.00 67.50 102 ASN A N 1
ATOM 849 C CA . ASN A 1 102 ? 21.368 4.124 -25.355 1.00 67.50 102 ASN A CA 1
ATOM 850 C C . ASN A 1 102 ? 21.795 2.658 -25.290 1.00 67.50 102 ASN A C 1
ATOM 852 O O . ASN A 1 102 ? 22.918 2.343 -24.903 1.00 67.50 102 ASN A O 1
ATOM 856 N N . LEU A 1 103 ? 20.874 1.762 -25.642 1.00 62.84 103 LEU A N 1
ATOM 857 C CA . LEU A 1 103 ? 21.126 0.325 -25.732 1.00 62.84 103 LEU A CA 1
ATOM 858 C C . LEU A 1 103 ? 21.437 -0.034 -27.189 1.00 62.84 103 LEU A C 1
ATOM 860 O O . LEU A 1 103 ? 20.572 0.070 -28.056 1.00 62.84 103 LEU A O 1
ATOM 864 N N . VAL A 1 104 ? 22.668 -0.464 -27.470 1.00 69.12 104 VAL A N 1
ATOM 865 C CA . VAL A 1 104 ? 23.094 -0.922 -28.804 1.00 69.12 104 VAL A CA 1
ATOM 866 C C . VAL A 1 104 ? 23.432 -2.411 -28.716 1.00 69.12 104 VAL A C 1
ATOM 868 O O . VAL A 1 104 ? 24.271 -2.791 -27.909 1.00 69.12 104 VAL A O 1
ATOM 871 N N . ASN A 1 105 ? 22.793 -3.250 -29.543 1.00 67.50 105 ASN A N 1
ATOM 872 C CA . ASN A 1 105 ? 22.927 -4.723 -29.529 1.00 67.50 105 ASN A CA 1
ATOM 873 C C . ASN A 1 105 ? 22.591 -5.405 -28.182 1.00 67.50 105 ASN A C 1
ATOM 875 O O . ASN A 1 105 ? 23.189 -6.419 -27.831 1.00 67.50 105 ASN A O 1
ATOM 879 N N . ALA A 1 106 ? 21.620 -4.876 -27.437 1.00 65.00 106 ALA A N 1
ATOM 880 C CA . ALA A 1 106 ? 21.191 -5.451 -26.164 1.00 65.00 106 ALA A CA 1
ATOM 881 C C . ALA A 1 106 ? 20.199 -6.616 -26.351 1.00 65.00 106 ALA A C 1
ATOM 883 O O . ALA A 1 106 ? 19.251 -6.531 -27.134 1.00 65.00 106 ALA A O 1
ATOM 884 N N . ASN A 1 107 ? 20.384 -7.694 -25.585 1.00 77.06 107 ASN A N 1
ATOM 885 C CA . ASN A 1 107 ? 19.404 -8.780 -25.468 1.00 77.06 107 ASN A CA 1
ATOM 886 C C . ASN A 1 107 ? 18.189 -8.349 -24.626 1.00 77.06 107 ASN A C 1
ATOM 888 O O . ASN A 1 107 ? 18.277 -7.400 -23.853 1.00 77.06 107 ASN A O 1
ATOM 892 N N . MET A 1 108 ? 17.073 -9.091 -24.697 1.00 71.62 108 MET A N 1
ATOM 893 C CA . MET A 1 108 ? 15.834 -8.784 -23.950 1.00 71.62 108 MET A CA 1
ATOM 894 C C . MET A 1 108 ? 16.075 -8.515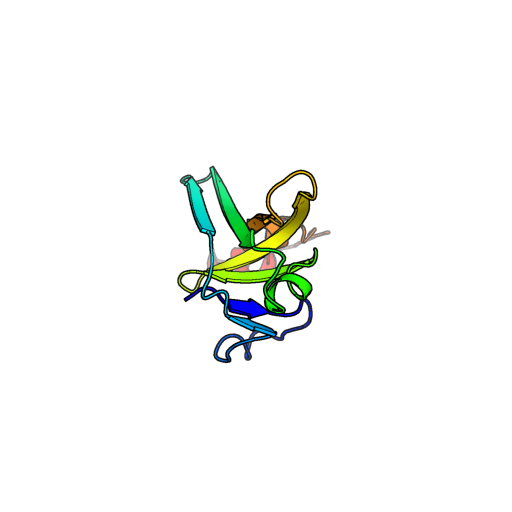 -22.454 1.00 71.62 108 MET A C 1
ATOM 896 O O . MET A 1 108 ? 15.472 -7.614 -21.886 1.00 71.62 108 MET A O 1
ATOM 900 N N . LYS A 1 109 ? 16.997 -9.257 -21.828 1.00 78.69 109 LYS A N 1
ATOM 901 C CA . LYS A 1 109 ? 17.384 -9.056 -20.424 1.00 78.69 109 LYS A CA 1
ATOM 902 C C . LYS A 1 109 ? 18.094 -7.717 -20.190 1.00 78.69 109 LYS A C 1
ATOM 904 O O . LYS A 1 109 ? 17.774 -7.028 -19.232 1.00 78.69 109 LYS A O 1
ATOM 909 N N . GLU A 1 110 ? 19.011 -7.337 -21.076 1.00 76.31 110 GLU A N 1
ATOM 910 C CA . GLU A 1 110 ? 19.758 -6.076 -20.977 1.00 76.31 110 GLU A CA 1
ATOM 911 C C . GLU A 1 110 ? 18.894 -4.861 -21.308 1.00 76.31 110 GLU A C 1
ATOM 913 O O . GLU A 1 110 ? 19.050 -3.808 -20.697 1.00 76.31 110 GLU A O 1
ATOM 918 N N . ALA A 1 111 ? 17.931 -5.015 -22.220 1.00 72.25 111 ALA A N 1
ATOM 919 C CA . ALA A 1 111 ? 16.944 -3.977 -22.481 1.00 72.25 111 ALA A CA 1
ATOM 920 C C . ALA A 1 111 ? 16.077 -3.705 -21.245 1.00 72.25 111 ALA A C 1
ATOM 922 O O . ALA A 1 111 ? 15.807 -2.553 -20.922 1.00 72.25 111 ALA A O 1
ATOM 923 N N . ILE A 1 112 ? 15.686 -4.758 -20.523 1.00 72.69 112 ILE A N 1
ATOM 924 C CA . ILE A 1 112 ? 14.908 -4.632 -19.290 1.00 72.69 112 ILE A CA 1
ATOM 925 C C . ILE A 1 112 ? 15.761 -4.014 -18.172 1.00 72.69 112 ILE A C 1
ATOM 927 O O . ILE A 1 112 ? 15.309 -3.067 -17.545 1.00 72.69 112 ILE A O 1
ATOM 931 N N . GLU A 1 113 ? 17.002 -4.465 -17.959 1.00 71.44 113 GLU A N 1
ATOM 932 C CA . GLU A 1 113 ? 17.901 -3.873 -16.948 1.00 71.44 113 GLU A CA 1
ATOM 933 C C . GLU A 1 113 ? 18.257 -2.407 -17.231 1.00 71.44 113 GLU A C 1
ATOM 935 O O . GLU A 1 113 ? 18.451 -1.643 -16.295 1.00 71.44 113 GLU A O 1
ATOM 940 N N . GLY A 1 114 ? 18.318 -1.987 -18.498 1.00 64.38 114 GLY A N 1
ATOM 941 C CA . GLY A 1 114 ? 18.545 -0.582 -18.848 1.00 64.38 114 GLY A CA 1
ATOM 942 C C . GLY A 1 114 ? 17.316 0.319 -18.680 1.00 64.38 114 GLY A C 1
ATOM 943 O O . GLY A 1 114 ? 17.451 1.537 -18.771 1.00 64.38 114 GLY A O 1
ATOM 944 N N . THR A 1 115 ? 16.129 -0.264 -18.465 1.00 61.91 115 THR A N 1
ATOM 945 C CA . THR A 1 115 ? 14.837 0.448 -18.421 1.00 61.91 115 THR A CA 1
ATOM 946 C C . THR A 1 115 ? 14.156 0.366 -17.038 1.00 61.91 115 THR A C 1
ATOM 948 O O . THR A 1 115 ? 12.969 0.660 -16.917 1.00 61.91 115 THR A O 1
ATOM 951 N N . ILE A 1 116 ? 14.875 -0.052 -15.990 1.00 59.94 116 ILE A N 1
ATOM 952 C CA . ILE A 1 116 ? 14.409 -0.140 -14.589 1.00 59.94 116 ILE A CA 1
ATOM 953 C C . ILE A 1 116 ? 15.402 0.615 -13.707 1.00 59.94 116 ILE A C 1
ATOM 955 O O . ILE A 1 116 ? 14.947 1.301 -12.766 1.00 59.94 116 ILE A O 1
#

Secondary structure (DSSP, 8-state):
-EEEE-TT--TT-TTS--SEEE-S-SEEEEEE-TTS-EEEEEEEETTSGGGGG--TT-EEEETTEEEEEEEEEEE-SSS-EEEEEEEETHHHHTT---S----SS--HHHHHHTT-

Sequence (116 aa):
MICIYDKKTTKDNFNNNGLAVLDECIVAEVTEELNGEYSLYIEYPADSRKATHLVELNIIKANEQLFRIYKVERQQESTRRIKVWSRHIFYDLAFYFIESVNLVNANMKEAIEGTI

Foldseek 3Di:
DKAKAALPDDPVPPVDSHPHDPPQWPDWDFDDDDVDFTKIKTKDQQVDPRVVRLDAQIWMQDPNFIWGWHDWDFDDDPTGMIITMTGGCVVVLVVPDDPDDDDDPDDPVRVVVSSD

Radius of gyration: 17.3 Å; chains: 1; bounding box: 44×23×48 Å